Protein AF-A0A432QMH5-F1 (afdb_monomer_lite)

Sequence (81 aa):
NHDADKGTDLLLESWGTYTVNPRTLQTSVDWIFAGGDDVLGPQTAAKAVYQGKVAAESMLCYMEGRDLEEGRDLTCYMVDW

pLDDT: mean 87.83, std 10.58, range [48.62, 97.88]

Foldseek 3Di:
DDPPQPPHPFDADPVGATDADQQQQATPDRQDGDAACSYVNHDDPVLRVLRVVSNVVLNVCSVVVHDSCVPRPDGSVPDDD

Secondary structure (DSSP, 8-state):
---TTTTS---B-TTSSBP--TTT-B-SSTT-B--THHHHSS--HHHHHHHHHHHHHHHHHHHHT--SSTT--S-TT----

Radius of gyration: 12.39 Å; chains: 1; bounding box: 28×29×30 Å

Structure (mmCIF, N/CA/C/O backbone):
data_AF-A0A432QMH5-F1
#
_entry.id   AF-A0A432QMH5-F1
#
loop_
_atom_site.group_PDB
_atom_site.id
_atom_site.type_symbol
_atom_site.label_atom_id
_atom_site.label_alt_id
_atom_site.label_comp_id
_atom_site.label_asym_id
_atom_site.label_entity_id
_atom_site.label_seq_id
_atom_site.pdbx_PDB_ins_code
_atom_site.Cartn_x
_atom_site.Cartn_y
_atom_site.Cartn_z
_atom_site.occupancy
_atom_site.B_iso_or_equiv
_atom_site.auth_seq_id
_atom_site.auth_comp_id
_atom_site.auth_asym_id
_atom_site.auth_atom_id
_atom_site.pdbx_PDB_model_num
ATOM 1 N N . ASN A 1 1 ? 7.677 -10.712 -13.197 1.00 48.62 1 ASN A N 1
ATOM 2 C CA . ASN A 1 1 ? 6.548 -11.633 -13.431 1.00 48.62 1 ASN A CA 1
ATOM 3 C C . ASN A 1 1 ? 5.929 -11.880 -12.073 1.00 48.62 1 ASN A C 1
ATOM 5 O O . ASN A 1 1 ? 6.593 -12.495 -11.246 1.00 48.62 1 ASN A O 1
ATOM 9 N N . HIS A 1 2 ? 4.786 -11.265 -11.786 1.00 54.12 2 HIS A N 1
ATOM 10 C CA . HIS A 1 2 ? 4.114 -11.427 -10.502 1.00 54.12 2 HIS A CA 1
ATOM 11 C C . HIS A 1 2 ? 3.310 -12.726 -10.611 1.00 54.12 2 HIS A C 1
ATOM 13 O O . HIS A 1 2 ? 2.433 -12.869 -11.454 1.00 54.12 2 HIS A O 1
ATOM 19 N N . ASP A 1 3 ? 3.756 -13.761 -9.900 1.00 65.69 3 ASP A N 1
ATOM 20 C CA . ASP A 1 3 ? 3.021 -15.029 -9.818 1.00 65.69 3 ASP A CA 1
ATOM 21 C C . ASP A 1 3 ? 2.083 -15.044 -8.599 1.00 65.69 3 ASP A C 1
ATOM 23 O O . ASP A 1 3 ? 1.226 -15.921 -8.498 1.00 65.69 3 ASP A O 1
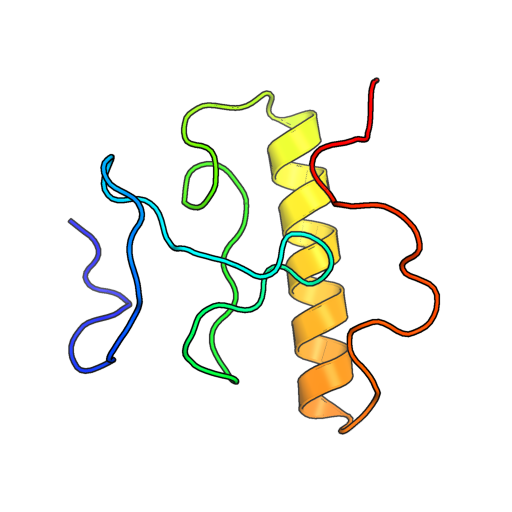ATOM 27 N N . ALA A 1 4 ? 2.254 -14.085 -7.681 1.00 67.31 4 ALA A N 1
ATOM 28 C CA . ALA A 1 4 ? 1.545 -13.993 -6.406 1.00 67.31 4 ALA A CA 1
ATOM 29 C C . ALA A 1 4 ? 0.080 -13.536 -6.541 1.00 67.31 4 ALA A C 1
ATOM 31 O O . ALA A 1 4 ? -0.717 -13.774 -5.641 1.00 67.31 4 ALA A O 1
ATOM 32 N N . ASP A 1 5 ? -0.273 -12.909 -7.660 1.00 72.50 5 ASP A N 1
ATOM 33 C CA . ASP A 1 5 ? -1.560 -12.267 -7.945 1.00 72.50 5 ASP A CA 1
ATOM 34 C C . ASP A 1 5 ? -2.433 -13.026 -8.958 1.00 72.50 5 ASP A C 1
ATOM 36 O O . ASP A 1 5 ? -3.541 -12.596 -9.294 1.00 72.50 5 ASP A O 1
ATOM 40 N N . LYS A 1 6 ? -1.974 -14.182 -9.450 1.00 79.25 6 LYS A N 1
ATOM 41 C CA . LYS A 1 6 ? -2.727 -14.970 -10.435 1.00 79.25 6 LYS A CA 1
ATOM 42 C C . LYS A 1 6 ? -4.131 -15.316 -9.932 1.00 79.25 6 LYS A C 1
ATOM 44 O O . LYS A 1 6 ? -4.293 -15.968 -8.905 1.00 79.25 6 LYS A O 1
ATOM 49 N N . GLY A 1 7 ? -5.137 -14.962 -10.733 1.00 82.06 7 GLY A N 1
ATOM 50 C CA . GLY A 1 7 ? -6.547 -15.242 -10.443 1.00 82.06 7 GLY A CA 1
ATOM 51 C C . GLY A 1 7 ? -7.248 -14.163 -9.617 1.00 82.06 7 GLY A C 1
ATOM 52 O O . GLY A 1 7 ? -8.354 -14.405 -9.139 1.00 82.06 7 GLY A O 1
ATOM 53 N N . THR A 1 8 ? -6.624 -12.995 -9.457 1.00 84.81 8 THR A N 1
ATOM 54 C CA . THR A 1 8 ? -7.223 -11.824 -8.808 1.00 84.81 8 THR A CA 1
ATOM 55 C C . THR A 1 8 ? -7.347 -10.662 -9.792 1.00 84.81 8 THR A C 1
ATOM 57 O O . THR A 1 8 ? -6.486 -10.481 -10.653 1.00 84.81 8 THR A O 1
ATOM 60 N N . ASP A 1 9 ? -8.423 -9.881 -9.678 1.00 88.75 9 ASP A N 1
ATOM 61 C CA . ASP A 1 9 ? -8.679 -8.715 -10.535 1.00 88.75 9 ASP A CA 1
ATOM 62 C C . ASP A 1 9 ? -7.951 -7.474 -9.984 1.00 88.75 9 ASP A C 1
ATOM 64 O O . ASP A 1 9 ? -8.560 -6.485 -9.558 1.00 88.75 9 ASP A O 1
ATOM 68 N N . LEU A 1 10 ? -6.617 -7.548 -9.933 1.00 90.81 10 LEU A N 1
ATOM 69 C CA . LEU A 1 10 ? -5.778 -6.425 -9.520 1.00 90.81 10 LEU A CA 1
ATOM 70 C C . LEU A 1 10 ? -5.688 -5.373 -10.625 1.00 90.81 10 LEU A C 1
ATOM 72 O O . LEU A 1 10 ? -5.371 -5.666 -11.778 1.00 90.81 10 LEU A O 1
ATOM 76 N N . LEU A 1 11 ? -5.939 -4.123 -10.247 1.00 91.06 11 LEU A N 1
ATOM 7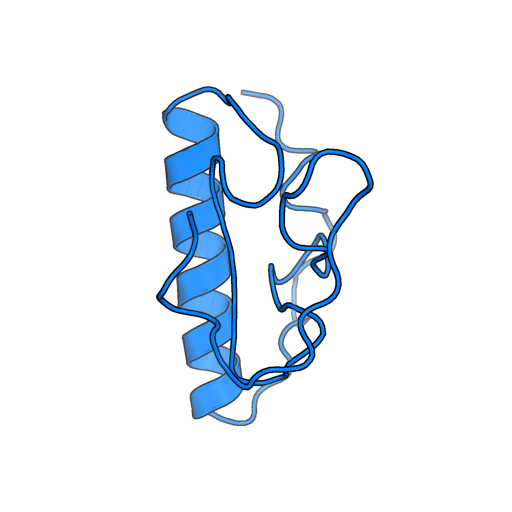7 C CA . LEU A 1 11 ? -5.701 -2.978 -11.112 1.00 91.06 11 LEU A CA 1
ATOM 78 C C . LEU A 1 11 ? -4.210 -2.637 -11.117 1.00 91.06 11 LEU A C 1
ATOM 80 O O . LEU A 1 11 ? -3.561 -2.585 -10.069 1.00 91.06 11 LEU A O 1
ATOM 84 N N . LEU A 1 12 ? -3.687 -2.389 -12.314 1.00 90.62 12 LEU A N 1
ATOM 85 C CA . LEU A 1 12 ? -2.306 -1.989 -12.535 1.00 90.62 12 LEU A CA 1
ATOM 86 C C . LEU A 1 12 ? -2.253 -0.578 -13.113 1.00 90.62 12 LEU A C 1
ATOM 88 O O . LEU A 1 12 ? -3.059 -0.200 -13.965 1.00 90.62 12 LEU A O 1
ATOM 92 N N . GLU A 1 13 ? -1.231 0.158 -12.706 1.00 88.31 13 GLU A N 1
ATOM 93 C CA . GLU A 1 13 ? -0.819 1.397 -13.348 1.00 88.31 13 GLU A CA 1
ATOM 94 C C . GLU A 1 13 ? -0.169 1.114 -14.716 1.00 88.31 13 GLU A C 1
ATOM 96 O O . GLU A 1 13 ? 0.270 -0.000 -15.013 1.00 88.31 13 GLU A O 1
ATOM 101 N N . SER A 1 14 ? -0.020 2.141 -15.556 1.00 84.62 14 SER A N 1
ATOM 102 C CA . SER A 1 14 ? 0.486 1.997 -16.937 1.00 84.62 14 SER A CA 1
ATOM 103 C C . SER A 1 14 ? 1.906 1.414 -17.059 1.00 84.62 14 SER A C 1
ATOM 105 O O . SER A 1 14 ? 2.248 0.837 -18.090 1.00 84.62 14 SER A O 1
ATOM 107 N N . TRP A 1 15 ? 2.727 1.530 -16.016 1.00 82.38 15 TRP A N 1
ATOM 108 C CA . TRP A 1 15 ? 4.062 0.920 -15.903 1.00 82.38 15 TRP A CA 1
ATOM 109 C C . TRP A 1 15 ? 4.091 -0.505 -15.313 1.00 82.38 15 TRP A C 1
ATOM 111 O O . TRP A 1 15 ? 5.171 -1.078 -15.192 1.00 82.38 15 TRP A O 1
ATOM 121 N N . GLY A 1 16 ? 2.943 -1.079 -14.937 1.00 85.50 16 GLY A N 1
ATOM 122 C CA . GLY A 1 16 ? 2.835 -2.443 -14.409 1.00 85.50 16 GLY A CA 1
ATOM 123 C C . GLY A 1 16 ? 2.983 -2.624 -12.892 1.00 85.50 16 GLY A C 1
ATOM 124 O O . GLY A 1 16 ? 3.042 -3.771 -12.457 1.00 85.50 16 GLY A O 1
ATOM 125 N N . THR A 1 17 ? 3.034 -1.561 -12.081 1.00 89.62 17 THR A N 1
ATOM 126 C CA . THR A 1 17 ? 2.873 -1.684 -10.614 1.00 89.62 17 THR A CA 1
ATOM 127 C C . THR A 1 17 ? 1.393 -1.729 -10.228 1.00 89.62 17 THR A C 1
ATOM 129 O O . THR A 1 17 ? 0.527 -1.400 -11.044 1.00 89.62 17 THR A O 1
ATOM 132 N N . TYR A 1 18 ? 1.091 -2.107 -8.986 1.00 91.81 18 TYR A N 1
ATOM 133 C CA . TYR A 1 18 ? -0.283 -2.131 -8.496 1.00 91.81 18 TYR A CA 1
ATOM 134 C C . TYR A 1 18 ? -0.820 -0.724 -8.233 1.00 91.81 18 TYR A C 1
ATOM 136 O O . TYR A 1 18 ? -0.184 0.092 -7.562 1.00 91.81 18 TYR A O 1
ATOM 144 N N . THR A 1 19 ? -2.044 -0.471 -8.693 1.00 93.25 19 THR A N 1
ATOM 145 C CA . THR A 1 19 ? -2.825 0.677 -8.234 1.00 93.25 19 THR A CA 1
ATOM 146 C C . THR A 1 19 ? -3.247 0.433 -6.789 1.00 93.25 19 THR A C 1
ATOM 148 O O . THR A 1 19 ? -3.826 -0.606 -6.463 1.00 93.25 19 THR A O 1
ATOM 151 N N . VAL A 1 20 ? -2.980 1.405 -5.916 1.00 95.25 20 VAL A N 1
ATOM 152 C CA . VAL A 1 20 ? -3.301 1.320 -4.487 1.00 95.25 20 VAL A CA 1
ATOM 153 C C . VAL A 1 20 ? -3.934 2.603 -3.966 1.00 95.25 20 VAL A C 1
ATOM 155 O O . VAL A 1 20 ? -3.693 3.695 -4.487 1.00 95.25 20 VAL A O 1
ATOM 158 N N . ASN A 1 21 ? -4.679 2.494 -2.867 1.00 95.44 21 ASN A N 1
ATOM 159 C CA . ASN A 1 21 ? -5.007 3.643 -2.039 1.00 95.44 21 ASN A CA 1
ATOM 160 C C . ASN A 1 21 ? -3.698 4.235 -1.473 1.00 95.44 21 ASN A C 1
ATOM 162 O O . ASN A 1 21 ? -2.958 3.545 -0.770 1.00 95.44 21 ASN A O 1
ATOM 166 N N . PRO A 1 22 ? -3.393 5.518 -1.719 1.00 94.12 22 PRO A N 1
ATOM 167 C CA . PRO A 1 22 ? -2.102 6.099 -1.364 1.00 94.12 22 PRO A CA 1
ATOM 168 C C . PRO A 1 22 ? -1.912 6.323 0.147 1.00 94.12 22 PRO A C 1
ATOM 170 O O . PRO A 1 22 ? -0.813 6.678 0.570 1.00 94.12 22 PRO A O 1
ATOM 173 N N . ARG A 1 23 ? -2.952 6.156 0.971 1.00 95.38 23 ARG A N 1
ATOM 174 C CA . ARG A 1 23 ? -2.899 6.267 2.440 1.00 95.38 23 ARG A CA 1
ATOM 175 C C . ARG A 1 23 ? -2.757 4.909 3.115 1.00 95.38 23 ARG A C 1
ATOM 177 O O . ARG A 1 23 ? -2.069 4.805 4.125 1.00 95.38 23 ARG A O 1
ATOM 184 N N . THR A 1 24 ? -3.405 3.887 2.564 1.00 96.50 24 THR A N 1
ATOM 185 C CA . THR A 1 24 ? -3.536 2.563 3.197 1.00 96.50 24 THR A CA 1
ATOM 186 C C . THR A 1 24 ? -2.778 1.466 2.464 1.00 96.50 24 THR A C 1
ATOM 188 O O . THR A 1 24 ? -2.587 0.382 3.004 1.00 96.50 24 THR A O 1
ATOM 191 N N . LEU A 1 25 ? -2.335 1.732 1.234 1.00 96.88 25 LEU A N 1
ATOM 192 C CA . LEU A 1 25 ? -1.667 0.768 0.365 1.00 96.88 25 LEU A CA 1
ATOM 193 C C . LEU A 1 25 ? -2.520 -0.465 0.007 1.00 96.88 25 LEU A C 1
ATOM 195 O O . LEU A 1 25 ? -2.002 -1.468 -0.485 1.00 96.88 25 LEU A O 1
ATOM 199 N N . GLN A 1 26 ? -3.835 -0.383 0.224 1.00 97.06 26 GLN A N 1
ATOM 200 C CA . GLN A 1 26 ? -4.795 -1.389 -0.219 1.00 97.06 26 GLN A CA 1
ATOM 201 C C . GLN A 1 26 ? -4.948 -1.330 -1.738 1.00 97.06 26 GLN A C 1
ATOM 203 O O . GLN A 1 26 ? -5.052 -0.244 -2.310 1.00 97.06 26 GLN A O 1
ATOM 208 N N . THR A 1 27 ? -4.955 -2.489 -2.384 1.00 95.88 27 THR A N 1
ATOM 209 C CA . THR A 1 27 ? -5.174 -2.607 -3.832 1.00 95.88 27 THR A CA 1
ATOM 210 C C . THR A 1 27 ? -6.670 -2.544 -4.177 1.00 95.88 27 THR A C 1
ATOM 212 O O . THR A 1 27 ? -7.5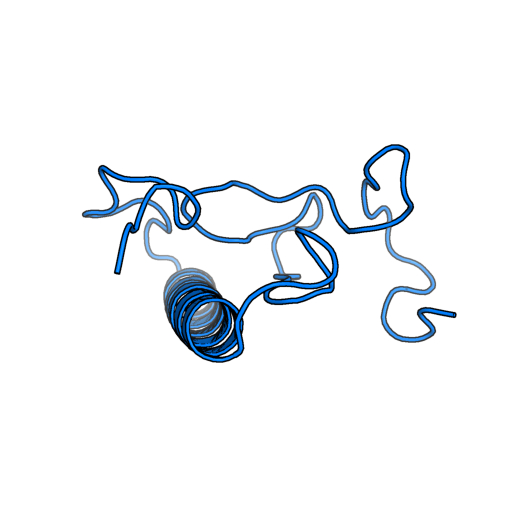06 -2.269 -3.320 1.00 95.88 27 THR A O 1
ATOM 215 N N . SER A 1 28 ? -7.037 -2.836 -5.429 1.00 94.88 28 SER A N 1
ATOM 216 C CA . SER A 1 28 ? -8.438 -3.042 -5.830 1.00 94.88 28 SER A CA 1
ATOM 217 C C . SER A 1 28 ? -9.086 -4.298 -5.237 1.00 94.88 28 SER A C 1
ATOM 219 O O . SER A 1 28 ? -10.296 -4.471 -5.365 1.00 94.88 28 SER A O 1
ATOM 221 N N . VAL A 1 29 ? -8.300 -5.184 -4.622 1.00 94.81 29 VAL A N 1
ATOM 222 C CA . VAL A 1 29 ? -8.784 -6.374 -3.926 1.00 94.81 29 VAL A CA 1
ATOM 223 C C . VAL A 1 29 ? -8.600 -6.156 -2.430 1.00 94.81 29 VAL A C 1
ATOM 225 O O . VAL A 1 29 ? -7.475 -6.037 -1.952 1.00 94.81 29 VAL A O 1
ATOM 228 N N . ASP A 1 30 ? -9.707 -6.141 -1.688 1.00 94.44 30 ASP A N 1
ATOM 229 C CA . ASP A 1 30 ? -9.750 -5.668 -0.297 1.00 94.44 30 ASP A CA 1
ATOM 230 C C . ASP A 1 30 ? -8.745 -6.342 0.650 1.00 94.44 30 ASP A C 1
ATOM 232 O O . ASP A 1 30 ? -8.245 -5.712 1.580 1.00 94.44 30 ASP A O 1
ATOM 236 N N . TRP A 1 31 ? -8.439 -7.620 0.428 1.00 93.69 31 TRP A N 1
ATOM 237 C CA . TRP A 1 31 ? -7.525 -8.398 1.269 1.00 93.69 31 TRP A CA 1
ATOM 238 C C . TRP A 1 31 ? -6.071 -8.405 0.760 1.00 93.69 31 TRP A C 1
ATOM 240 O O . TRP A 1 31 ? -5.226 -9.081 1.348 1.00 93.69 31 TRP A O 1
ATOM 250 N N . ILE A 1 32 ? -5.762 -7.658 -0.307 1.00 94.81 32 ILE A N 1
ATOM 251 C CA . ILE A 1 32 ? -4.423 -7.536 -0.897 1.00 94.81 32 ILE A CA 1
ATOM 252 C C . ILE A 1 32 ? -3.911 -6.102 -0.738 1.00 94.81 32 ILE A C 1
ATOM 254 O O . ILE A 1 32 ? -4.575 -5.127 -1.100 1.00 94.81 32 ILE A O 1
ATOM 258 N N . PHE A 1 33 ? -2.677 -5.988 -0.252 1.00 95.69 33 PHE A N 1
ATOM 259 C CA . PHE A 1 33 ? -1.970 -4.729 -0.035 1.00 95.69 33 PHE A CA 1
ATOM 260 C C . PHE A 1 33 ? -0.595 -4.806 -0.696 1.00 95.69 33 PHE A C 1
ATOM 262 O O . PHE A 1 33 ? 0.034 -5.866 -0.681 1.00 95.69 33 PHE A O 1
ATOM 269 N N . ALA A 1 34 ? -0.114 -3.691 -1.240 1.00 94.25 34 ALA A N 1
ATOM 270 C CA . ALA A 1 34 ? 1.174 -3.618 -1.925 1.00 94.25 34 ALA A CA 1
ATOM 271 C C . ALA A 1 34 ? 1.977 -2.407 -1.446 1.00 94.25 34 ALA A C 1
ATOM 273 O O . ALA A 1 34 ? 1.422 -1.341 -1.217 1.00 94.25 34 ALA A O 1
ATOM 274 N N . GLY A 1 35 ? 3.292 -2.550 -1.304 1.00 92.00 35 GLY A N 1
ATOM 275 C CA . GLY A 1 35 ? 4.189 -1.474 -0.881 1.00 92.00 35 GLY A CA 1
ATOM 276 C C . GLY A 1 35 ? 5.578 -1.635 -1.491 1.00 92.00 35 GLY A C 1
ATOM 277 O O . GLY A 1 35 ? 5.923 -2.701 -1.991 1.00 92.00 35 GLY A O 1
ATOM 278 N N . GLY A 1 36 ? 6.392 -0.584 -1.433 1.00 89.50 36 GLY A N 1
ATOM 279 C CA . GLY A 1 36 ? 7.729 -0.570 -2.020 1.00 89.50 36 GLY A CA 1
ATOM 280 C C . GLY A 1 36 ? 7.698 -0.429 -3.542 1.00 89.50 36 GLY A C 1
ATOM 281 O O . GLY A 1 36 ? 6.877 0.305 -4.103 1.00 89.50 36 GLY A O 1
ATOM 282 N N . ASP A 1 37 ? 8.606 -1.138 -4.210 1.00 88.12 37 ASP A N 1
ATOM 283 C CA . ASP A 1 37 ? 8.783 -1.034 -5.662 1.00 88.12 37 ASP A CA 1
ATOM 284 C C . ASP A 1 37 ? 7.560 -1.546 -6.450 1.00 88.12 37 ASP A C 1
ATOM 286 O O . ASP A 1 37 ? 7.313 -1.091 -7.567 1.00 88.12 37 ASP A O 1
ATOM 290 N N . ASP A 1 38 ? 6.735 -2.399 -5.832 1.00 84.00 38 ASP A N 1
ATOM 291 C CA . ASP A 1 38 ? 5.469 -2.908 -6.380 1.00 84.00 38 ASP A CA 1
ATOM 292 C C . ASP A 1 38 ? 4.365 -1.842 -6.480 1.00 84.00 38 ASP A C 1
ATOM 294 O O . ASP A 1 38 ? 3.278 -2.139 -6.979 1.00 84.00 38 ASP A O 1
ATOM 298 N N . VAL A 1 39 ? 4.616 -0.616 -6.002 1.00 83.38 39 VAL A N 1
ATOM 299 C CA . VAL A 1 39 ? 3.662 0.505 -6.029 1.00 83.38 39 VAL A CA 1
ATOM 300 C C . VAL A 1 39 ? 4.201 1.684 -6.815 1.00 83.38 39 VAL A C 1
ATOM 302 O O . VAL A 1 39 ? 3.525 2.146 -7.726 1.00 83.38 39 VAL A O 1
ATOM 305 N N . LEU A 1 40 ? 5.396 2.181 -6.473 1.00 78.31 40 LEU A N 1
ATOM 306 C CA . LEU A 1 40 ? 5.985 3.379 -7.084 1.00 78.31 40 LEU A CA 1
ATOM 307 C C . LEU A 1 40 ? 7.277 3.110 -7.879 1.00 78.31 40 LEU A C 1
ATOM 309 O O . LEU A 1 40 ? 8.027 4.054 -8.165 1.00 78.31 40 LEU A O 1
ATOM 313 N N . GLY A 1 41 ? 7.553 1.856 -8.244 1.00 72.94 41 GLY A N 1
ATOM 314 C CA . GLY A 1 41 ? 8.815 1.503 -8.889 1.00 72.94 41 GLY A CA 1
ATOM 315 C C . GLY A 1 41 ? 10.014 1.813 -7.980 1.00 72.94 41 GLY A C 1
ATOM 316 O O . GLY A 1 41 ? 9.828 2.014 -6.783 1.00 72.94 41 GLY A O 1
ATOM 317 N N . PRO A 1 42 ? 11.245 1.883 -8.515 1.00 74.06 42 PRO A N 1
ATOM 318 C CA . PRO A 1 42 ? 12.454 2.013 -7.703 1.00 74.06 42 PRO A CA 1
ATOM 319 C C . PRO A 1 42 ? 12.426 3.258 -6.801 1.00 74.06 42 PRO A C 1
ATOM 321 O O . PRO A 1 42 ? 12.555 4.388 -7.279 1.00 74.06 42 PRO A O 1
ATOM 324 N N . GLN A 1 43 ? 12.282 3.055 -5.490 1.00 79.62 43 GLN A N 1
ATOM 325 C CA . GLN A 1 43 ? 12.332 4.115 -4.475 1.00 79.62 43 GLN A CA 1
ATOM 326 C C . GLN A 1 43 ? 13.581 3.995 -3.588 1.00 79.62 43 GLN A C 1
ATOM 328 O O . GLN A 1 43 ? 14.386 3.070 -3.698 1.00 79.62 43 GLN A O 1
ATOM 333 N N . THR A 1 44 ? 13.770 4.951 -2.673 1.00 85.00 44 THR A N 1
ATOM 334 C CA . THR A 1 44 ? 14.789 4.798 -1.626 1.00 85.00 44 THR A CA 1
ATOM 335 C C . THR A 1 44 ? 14.398 3.667 -0.672 1.00 85.00 44 THR A C 1
ATOM 337 O O . THR A 1 44 ? 13.220 3.478 -0.362 1.00 85.00 44 THR A O 1
ATOM 340 N N . ALA A 1 45 ? 15.390 2.955 -0.126 1.00 88.62 45 ALA A N 1
ATOM 341 C CA . ALA A 1 45 ? 15.143 1.885 0.845 1.00 88.62 45 ALA A CA 1
ATOM 342 C C . ALA A 1 45 ? 14.329 2.369 2.063 1.00 88.62 45 ALA A C 1
ATOM 344 O O . ALA A 1 45 ? 13.467 1.650 2.557 1.00 88.62 45 ALA A O 1
ATOM 345 N N . ALA A 1 46 ? 14.547 3.612 2.510 1.00 88.38 46 ALA A N 1
ATOM 346 C CA . ALA A 1 46 ? 13.775 4.219 3.593 1.00 88.38 46 ALA A CA 1
ATOM 347 C C . ALA A 1 46 ? 12.279 4.347 3.250 1.00 88.38 46 ALA A C 1
ATOM 349 O O . ALA A 1 46 ? 11.431 3.998 4.071 1.00 88.38 46 ALA A O 1
ATOM 350 N N . LYS A 1 47 ? 11.944 4.781 2.026 1.00 88.62 47 LYS A N 1
ATOM 351 C CA . LYS A 1 47 ? 10.553 4.855 1.557 1.00 88.62 47 LYS A CA 1
ATOM 352 C C . LYS A 1 47 ? 9.923 3.468 1.435 1.00 88.62 47 LYS A C 1
ATOM 354 O O . LYS A 1 47 ? 8.792 3.294 1.878 1.00 88.62 47 LYS A O 1
ATOM 359 N N . ALA A 1 48 ? 10.659 2.479 0.924 1.00 90.06 48 ALA A N 1
ATOM 360 C CA . ALA A 1 48 ? 10.173 1.101 0.836 1.00 90.06 48 ALA A CA 1
ATOM 361 C C . ALA A 1 48 ? 9.862 0.507 2.224 1.00 90.06 48 ALA A C 1
ATOM 363 O O . ALA A 1 48 ? 8.801 -0.082 2.421 1.00 90.06 48 ALA A O 1
ATOM 364 N N . VAL A 1 49 ? 10.733 0.730 3.217 1.00 91.38 49 VAL A N 1
ATOM 365 C CA . VAL A 1 49 ? 10.497 0.304 4.610 1.00 91.38 49 VAL A CA 1
ATOM 366 C C . VAL A 1 49 ? 9.279 1.007 5.209 1.00 91.38 49 VAL A C 1
ATOM 368 O O . VAL A 1 49 ? 8.455 0.363 5.860 1.00 91.38 49 VAL A O 1
ATOM 371 N N . TYR A 1 50 ? 9.136 2.313 4.977 1.00 92.06 50 TYR A N 1
ATOM 372 C CA . TYR A 1 50 ? 7.978 3.066 5.451 1.00 92.06 50 TYR A CA 1
ATOM 373 C C . TYR A 1 50 ? 6.666 2.545 4.845 1.00 92.06 50 TYR A C 1
ATOM 375 O O . TYR A 1 50 ? 5.720 2.274 5.582 1.00 92.06 50 TYR A O 1
ATOM 383 N N . GLN A 1 51 ? 6.625 2.316 3.531 1.00 93.69 51 GLN A N 1
ATOM 384 C CA . GLN A 1 51 ? 5.461 1.725 2.867 1.00 93.69 51 GLN A CA 1
ATOM 385 C C . GLN A 1 51 ? 5.161 0.311 3.376 1.00 93.69 51 GLN A C 1
ATOM 387 O O . GLN A 1 51 ? 4.005 -0.001 3.643 1.00 93.69 51 GLN A O 1
ATOM 392 N N . GLY A 1 52 ? 6.181 -0.519 3.609 1.00 93.44 52 GLY A N 1
ATOM 393 C CA . GLY A 1 52 ? 5.996 -1.839 4.220 1.00 93.44 52 GLY A CA 1
ATOM 394 C C . GLY A 1 52 ? 5.319 -1.764 5.594 1.00 93.44 52 GLY A C 1
ATOM 395 O O . GLY A 1 52 ? 4.408 -2.539 5.880 1.00 93.44 52 GLY A O 1
ATOM 396 N N . LYS A 1 53 ? 5.699 -0.783 6.423 1.00 94.38 53 LYS A N 1
ATOM 397 C CA . LYS A 1 53 ? 5.057 -0.542 7.722 1.00 94.38 53 LYS A CA 1
ATOM 398 C C . LYS A 1 53 ? 3.589 -0.124 7.570 1.00 94.38 53 LYS A C 1
ATOM 400 O O . LYS A 1 53 ? 2.733 -0.689 8.244 1.00 94.38 53 LYS A O 1
ATOM 405 N N . VAL A 1 54 ? 3.292 0.820 6.675 1.00 95.19 54 VAL A N 1
ATOM 406 C CA . VAL A 1 54 ? 1.916 1.288 6.420 1.00 95.19 54 VAL A CA 1
ATOM 407 C C . VAL A 1 54 ? 1.030 0.155 5.894 1.00 95.19 54 VAL A C 1
ATOM 409 O O . VAL A 1 54 ? -0.101 -0.004 6.356 1.00 95.19 54 VAL A O 1
ATOM 412 N N . ALA A 1 55 ? 1.537 -0.669 4.973 1.00 96.12 55 ALA A N 1
ATOM 413 C CA . ALA A 1 55 ? 0.812 -1.828 4.462 1.00 96.12 55 ALA A CA 1
ATOM 414 C C . ALA A 1 55 ? 0.504 -2.830 5.588 1.00 96.12 55 ALA A C 1
ATOM 416 O O . ALA A 1 55 ? -0.641 -3.249 5.729 1.00 96.12 55 ALA A O 1
ATOM 417 N N . ALA A 1 56 ? 1.481 -3.141 6.449 1.00 96.69 56 ALA A N 1
ATOM 418 C CA . ALA A 1 56 ? 1.287 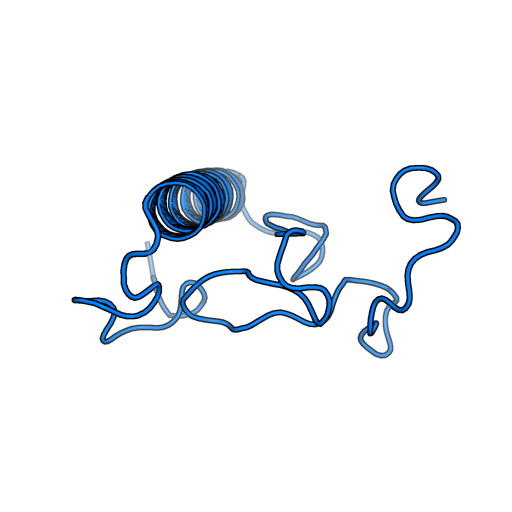-4.046 7.584 1.00 96.69 56 ALA A CA 1
ATOM 419 C C . ALA A 1 56 ? 0.250 -3.529 8.599 1.00 96.69 56 ALA A C 1
ATOM 421 O O . ALA A 1 56 ? -0.597 -4.291 9.062 1.00 96.69 56 ALA A O 1
ATOM 422 N N . GLU A 1 57 ? 0.270 -2.233 8.921 1.00 96.62 57 GLU A N 1
ATOM 423 C CA . GLU A 1 57 ? -0.749 -1.616 9.782 1.00 96.62 57 GLU A CA 1
ATOM 424 C C . GLU A 1 57 ? -2.147 -1.688 9.151 1.00 96.62 57 GLU A C 1
ATOM 426 O O . GLU A 1 57 ? -3.131 -1.929 9.843 1.00 96.62 57 GLU A O 1
ATOM 431 N N . SER A 1 58 ? -2.246 -1.523 7.830 1.00 97.69 58 SER A N 1
ATOM 432 C CA . SER A 1 58 ? -3.520 -1.617 7.103 1.00 97.69 58 SER A CA 1
ATOM 433 C C . SER A 1 58 ? -4.068 -3.036 7.067 1.00 97.69 58 SER A C 1
ATOM 435 O O . SER A 1 58 ? -5.263 -3.227 7.275 1.00 97.69 58 SER A O 1
ATOM 437 N N . MET A 1 59 ? -3.194 -4.029 6.873 1.00 97.88 59 MET A N 1
ATOM 438 C CA . MET A 1 59 ? -3.553 -5.443 6.989 1.00 97.88 59 MET A CA 1
ATOM 439 C C . MET A 1 59 ? -4.108 -5.746 8.384 1.00 97.88 59 MET A C 1
ATOM 441 O O . MET A 1 59 ? -5.127 -6.421 8.499 1.00 97.88 59 MET A O 1
ATOM 445 N N . LEU A 1 60 ? -3.481 -5.212 9.439 1.00 97.50 60 LEU A N 1
ATOM 446 C CA . LEU A 1 60 ? -3.966 -5.381 10.808 1.00 97.50 60 LEU A CA 1
ATOM 447 C C . LEU A 1 60 ? -5.356 -4.758 10.995 1.00 97.50 60 LEU A C 1
ATOM 449 O O . LEU A 1 60 ? -6.259 -5.448 11.462 1.00 97.50 60 LEU A O 1
ATOM 453 N N . CYS A 1 61 ? -5.560 -3.502 10.579 1.00 97.44 61 CYS A N 1
ATOM 454 C CA . CYS A 1 61 ? -6.880 -2.865 10.639 1.00 97.44 61 CYS A CA 1
ATOM 455 C C . CYS A 1 61 ? -7.941 -3.673 9.881 1.00 97.44 61 CYS A C 1
ATOM 457 O O . CYS A 1 61 ? -9.031 -3.885 10.408 1.00 97.44 61 CYS A O 1
ATOM 459 N N . TYR A 1 62 ? -7.610 -4.175 8.687 1.00 97.88 62 TYR A N 1
ATOM 460 C CA . TYR A 1 62 ? -8.506 -5.010 7.886 1.00 97.88 62 TYR A CA 1
ATOM 461 C C . TYR A 1 62 ? -8.889 -6.306 8.611 1.00 97.88 62 TYR A C 1
ATOM 463 O O . TYR A 1 62 ? -10.070 -6.6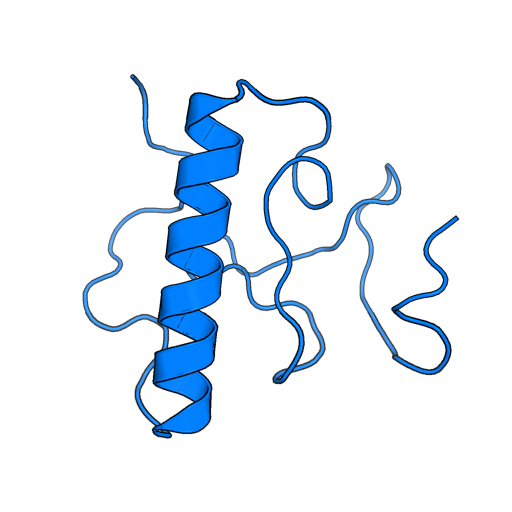36 8.706 1.00 97.88 62 TYR A O 1
ATOM 471 N N . MET A 1 63 ? -7.908 -7.013 9.184 1.00 97.44 63 MET A N 1
ATOM 472 C CA . MET A 1 63 ? -8.143 -8.236 9.962 1.00 97.44 63 MET A CA 1
ATOM 473 C C . MET A 1 63 ? -8.991 -7.985 11.217 1.00 97.44 63 MET A C 1
ATOM 475 O O . MET A 1 63 ? -9.748 -8.861 11.631 1.00 97.44 63 MET A O 1
ATOM 479 N N . GLU A 1 64 ? -8.876 -6.800 11.817 1.00 97.31 64 GLU A N 1
ATOM 480 C CA . GLU A 1 64 ? -9.637 -6.381 12.999 1.00 97.31 64 GLU A CA 1
ATOM 481 C C . GLU A 1 64 ? -11.003 -5.750 12.658 1.00 97.31 64 GLU A C 1
ATOM 483 O O . GLU A 1 64 ? -11.774 -5.444 13.568 1.00 97.31 64 GLU A O 1
ATOM 488 N N . GLY A 1 65 ? -11.326 -5.545 11.374 1.00 96.81 65 GLY A N 1
ATOM 489 C CA . GLY A 1 65 ? -12.553 -4.864 10.941 1.00 96.81 65 GLY A CA 1
ATOM 490 C C . GLY A 1 65 ? -12.600 -3.376 11.308 1.00 96.81 65 GLY A C 1
ATOM 491 O O . GLY A 1 65 ? -13.682 -2.810 11.473 1.00 96.81 65 GLY A O 1
ATOM 492 N N . ARG A 1 66 ? -11.434 -2.751 11.484 1.00 96.94 66 ARG A N 1
ATOM 493 C CA . ARG A 1 66 ? -11.276 -1.325 11.795 1.00 96.94 66 ARG A CA 1
ATOM 494 C C . ARG A 1 66 ? -11.221 -0.497 10.519 1.00 96.94 66 ARG A C 1
ATOM 496 O O . ARG A 1 66 ? -10.925 -1.018 9.449 1.00 96.94 66 ARG A O 1
ATOM 503 N N . ASP A 1 67 ? -11.464 0.802 10.648 1.00 95.81 67 ASP A N 1
ATOM 504 C CA . ASP A 1 67 ? -11.261 1.740 9.547 1.00 95.81 67 ASP A CA 1
ATOM 505 C C . ASP A 1 67 ? -9.767 1.806 9.178 1.00 95.81 67 ASP A C 1
ATOM 507 O O . ASP A 1 67 ? -8.898 1.990 10.033 1.00 95.81 67 ASP A O 1
ATOM 511 N N . LEU A 1 68 ? -9.463 1.619 7.892 1.00 96.25 68 LEU A N 1
ATOM 512 C CA . LEU A 1 68 ? -8.099 1.664 7.379 1.00 96.25 68 LEU A CA 1
ATOM 513 C C . LEU A 1 68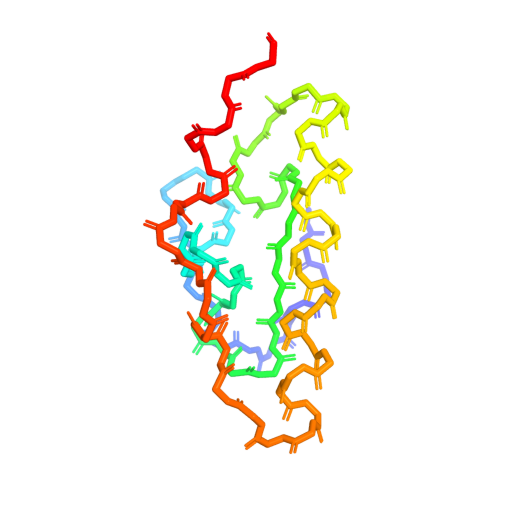 ? -7.581 3.105 7.274 1.00 96.25 68 LEU A C 1
ATOM 515 O O . LEU A 1 68 ? -6.370 3.290 7.227 1.00 96.25 68 LEU A O 1
ATOM 519 N N . GLU A 1 69 ? -8.432 4.127 7.206 1.00 94.56 69 GLU A N 1
ATOM 520 C CA . GLU A 1 69 ? -7.996 5.525 7.065 1.00 94.56 69 GLU A CA 1
ATOM 521 C C . GLU A 1 69 ? -7.949 6.292 8.392 1.00 94.56 69 GLU A C 1
ATOM 523 O O . GLU A 1 69 ? -7.506 7.443 8.423 1.00 94.56 69 GLU A O 1
ATOM 528 N N . GLU A 1 70 ? -8.326 5.652 9.502 1.00 90.81 70 GLU A N 1
ATOM 529 C CA . GLU A 1 70 ? -8.337 6.272 10.826 1.00 90.81 70 GLU A CA 1
ATOM 530 C C . GLU A 1 70 ? -6.957 6.863 11.180 1.00 90.81 70 GLU A C 1
ATOM 532 O O . GLU A 1 70 ? -5.952 6.158 11.288 1.00 90.81 70 GLU A O 1
ATOM 537 N N . GLY A 1 71 ? -6.905 8.190 11.349 1.00 86.75 71 GLY A N 1
ATOM 538 C CA . GLY A 1 71 ? -5.681 8.921 11.694 1.00 86.75 71 GLY A CA 1
ATOM 539 C C . GLY A 1 71 ? -4.668 9.092 10.552 1.00 86.75 71 GLY A C 1
ATOM 540 O O . GLY A 1 71 ? -3.517 9.444 10.819 1.00 86.75 71 GLY A O 1
ATOM 541 N N . ARG A 1 72 ? -5.051 8.854 9.288 1.00 88.69 72 ARG A N 1
ATOM 542 C CA . ARG A 1 72 ? -4.154 8.926 8.117 1.00 88.69 72 ARG A CA 1
ATOM 543 C C . ARG A 1 72 ? -4.414 10.148 7.233 1.00 88.69 72 ARG A C 1
ATOM 545 O O . ARG A 1 72 ? -4.828 10.032 6.080 1.00 88.69 72 ARG A O 1
ATOM 552 N N . ASP A 1 73 ? -4.067 11.332 7.733 1.00 86.19 73 ASP A N 1
ATOM 553 C CA . ASP A 1 73 ? -4.282 12.608 7.024 1.00 86.19 73 ASP A CA 1
ATOM 554 C C . ASP A 1 73 ? -3.317 12.864 5.856 1.00 86.19 73 ASP A C 1
ATOM 556 O O . ASP A 1 73 ? -3.618 13.654 4.953 1.00 86.19 73 ASP A O 1
ATOM 560 N N . LEU A 1 74 ? -2.212 12.118 5.760 1.00 85.62 74 LEU A N 1
ATOM 561 C CA . LEU A 1 74 ? -1.231 12.217 4.672 1.00 85.62 74 LEU A CA 1
ATOM 562 C C . LEU A 1 74 ? -1.136 10.931 3.844 1.00 85.62 74 LEU A C 1
ATOM 564 O O . LEU A 1 74 ? -1.400 9.834 4.333 1.00 85.62 74 LEU A O 1
ATOM 568 N N . THR A 1 75 ? -0.752 11.077 2.574 1.00 90.06 75 THR A N 1
ATOM 569 C CA . THR A 1 75 ? -0.411 9.923 1.732 1.00 90.06 75 THR A CA 1
ATOM 570 C C . THR A 1 75 ? 0.974 9.406 2.095 1.00 90.06 75 THR A C 1
ATOM 572 O O . THR A 1 75 ? 1.850 10.175 2.498 1.00 90.06 75 THR A O 1
ATOM 575 N N . CYS A 1 76 ? 1.218 8.117 1.869 1.00 84.38 76 CYS A N 1
ATOM 576 C CA . CYS A 1 76 ? 2.530 7.521 2.099 1.00 84.38 76 CYS A CA 1
ATOM 577 C C . CYS A 1 76 ? 3.614 8.021 1.120 1.00 84.38 76 CYS A C 1
ATOM 579 O O . CYS A 1 76 ? 4.791 7.700 1.282 1.00 84.38 76 CYS A O 1
ATOM 581 N N . TYR A 1 77 ? 3.230 8.816 0.115 1.00 82.81 77 TYR A N 1
ATOM 582 C CA . TYR A 1 77 ? 4.126 9.409 -0.879 1.00 82.81 77 TYR A CA 1
ATOM 583 C C . TYR A 1 77 ? 4.668 10.777 -0.461 1.00 82.81 77 TYR A C 1
ATOM 585 O O . TYR A 1 77 ? 5.718 11.188 -0.945 1.00 82.81 77 TYR A O 1
ATOM 593 N N . MET A 1 78 ? 3.962 11.474 0.433 1.00 74.06 78 MET A N 1
ATOM 594 C CA . MET A 1 78 ? 4.244 12.858 0.835 1.00 74.06 78 MET A CA 1
ATOM 595 C C . MET A 1 78 ? 5.196 12.968 2.035 1.00 74.06 78 MET A C 1
ATOM 597 O O . MET A 1 78 ? 5.261 14.014 2.677 1.00 74.06 78 MET A O 1
ATOM 601 N N . VAL A 1 79 ? 5.922 11.896 2.361 1.00 65.56 79 VAL A N 1
ATOM 602 C CA . VAL A 1 79 ? 6.925 11.916 3.431 1.00 65.56 79 VAL A CA 1
ATOM 603 C C . VAL A 1 79 ? 8.285 12.253 2.825 1.00 65.56 79 VAL A C 1
ATOM 605 O O . VAL A 1 79 ? 8.955 11.389 2.247 1.00 65.56 79 VAL A O 1
ATOM 608 N N . ASP A 1 80 ? 8.662 13.524 2.939 1.00 61.91 80 ASP A N 1
ATOM 609 C CA . ASP A 1 80 ? 10.011 13.999 2.643 1.00 61.91 80 ASP A CA 1
ATOM 610 C C . ASP A 1 80 ? 10.916 13.714 3.853 1.00 61.91 80 ASP A C 1
ATOM 612 O O . ASP A 1 80 ? 10.568 14.042 4.990 1.00 61.91 80 ASP A O 1
ATOM 616 N N . TRP A 1 81 ? 12.049 13.055 3.599 1.00 61.72 81 TRP A N 1
ATOM 617 C CA . TRP A 1 81 ? 13.065 12.685 4.590 1.00 61.72 81 TRP A CA 1
ATOM 618 C C . TRP A 1 81 ? 14.309 13.553 4.431 1.00 61.72 81 TRP A C 1
ATOM 620 O O . TRP A 1 81 ? 14.720 13.756 3.264 1.00 61.72 81 TRP A O 1
#